Protein AF-G4Z1S4-F1 (afdb_monomer)

Mean predicted aligned error: 20.18 Å

Structure (mmCIF, N/CA/C/O backbone):
data_AF-G4Z1S4-F1
#
_entry.id   AF-G4Z1S4-F1
#
loop_
_atom_site.group_PDB
_atom_site.id
_atom_site.type_symbol
_atom_site.label_atom_id
_atom_site.label_alt_id
_atom_site.label_comp_id
_atom_site.label_asym_id
_atom_site.label_entity_id
_atom_site.label_seq_id
_atom_site.pdbx_PDB_ins_code
_atom_site.Cartn_x
_atom_site.Cartn_y
_atom_site.Cartn_z
_atom_site.occupancy
_atom_site.B_iso_or_equiv
_atom_site.auth_seq_id
_atom_site.auth_comp_id
_atom_site.auth_asym_id
_atom_site.auth_atom_id
_atom_site.pdbx_PDB_model_num
ATOM 1 N N . MET A 1 1 ? -45.721 -8.847 72.134 1.00 45.03 1 MET A N 1
ATOM 2 C CA . MET A 1 1 ? -45.465 -7.750 71.175 1.00 45.03 1 MET A CA 1
ATOM 3 C C . MET A 1 1 ? -44.445 -8.272 70.169 1.00 45.03 1 MET A C 1
ATOM 5 O O . MET A 1 1 ? -43.388 -8.715 70.592 1.00 45.03 1 MET A O 1
ATOM 9 N N . LYS A 1 2 ? -44.834 -8.429 68.898 1.00 43.44 2 LYS A N 1
ATOM 10 C CA . LYS A 1 2 ? -44.127 -9.224 67.873 1.00 43.44 2 LYS A CA 1
ATOM 11 C C . LYS A 1 2 ? -43.377 -8.249 66.949 1.00 43.44 2 LYS A C 1
ATOM 13 O O . LYS A 1 2 ? -44.030 -7.476 66.259 1.00 43.44 2 LYS A O 1
ATOM 18 N N . PHE A 1 3 ? -42.043 -8.245 66.964 1.00 47.28 3 PHE A N 1
ATOM 19 C CA . PHE A 1 3 ? -41.241 -7.413 66.061 1.00 47.28 3 PHE A CA 1
ATOM 20 C C . PHE A 1 3 ? -41.081 -8.136 64.721 1.00 47.28 3 PHE A C 1
ATOM 22 O O . PHE A 1 3 ? -40.353 -9.120 64.628 1.00 47.28 3 PHE A O 1
ATOM 29 N N . ALA A 1 4 ? -41.796 -7.681 63.694 1.00 50.09 4 ALA A N 1
ATOM 30 C CA . ALA A 1 4 ? -41.572 -8.121 62.324 1.00 50.09 4 ALA A CA 1
ATOM 31 C C . ALA A 1 4 ? -40.474 -7.241 61.712 1.00 50.09 4 ALA A C 1
ATOM 33 O O . ALA A 1 4 ? -40.730 -6.117 61.289 1.00 50.09 4 ALA A O 1
ATOM 34 N N . ILE A 1 5 ? -39.237 -7.738 61.712 1.00 61.56 5 ILE A N 1
ATOM 35 C CA . ILE A 1 5 ? -38.130 -7.137 60.965 1.00 61.56 5 ILE A CA 1
ATOM 36 C C . ILE A 1 5 ? -38.314 -7.595 59.516 1.00 61.56 5 ILE A C 1
ATOM 38 O O . ILE A 1 5 ? -37.985 -8.726 59.162 1.00 61.56 5 ILE A O 1
ATOM 42 N N . GLY A 1 6 ? -38.953 -6.746 58.712 1.00 52.84 6 GLY A N 1
ATOM 43 C CA . GLY A 1 6 ? -39.166 -6.977 57.288 1.00 52.84 6 GLY A CA 1
ATOM 44 C C . GLY A 1 6 ? -37.831 -6.967 56.554 1.00 52.84 6 GLY A C 1
ATOM 45 O O . GLY A 1 6 ? -37.264 -5.906 56.304 1.00 52.84 6 GLY A O 1
ATOM 46 N N . LEU A 1 7 ? -37.322 -8.155 56.235 1.00 63.69 7 LEU A N 1
ATOM 47 C CA . LEU A 1 7 ? -36.158 -8.342 55.380 1.00 63.69 7 LEU A CA 1
ATOM 48 C C . LEU A 1 7 ? -36.546 -7.901 53.958 1.00 63.69 7 LEU A C 1
ATOM 50 O O . LEU A 1 7 ? -37.158 -8.656 53.203 1.00 63.69 7 LEU A O 1
ATOM 54 N N . LEU A 1 8 ? -36.238 -6.651 53.616 1.00 58.00 8 LEU A N 1
ATOM 55 C CA . LEU A 1 8 ? -36.268 -6.140 52.247 1.00 58.00 8 LEU A CA 1
ATOM 56 C C . LEU A 1 8 ? -35.187 -6.874 51.445 1.00 58.00 8 LEU A C 1
ATOM 58 O O . LEU A 1 8 ? -34.058 -6.409 51.309 1.00 58.00 8 LEU A O 1
ATOM 62 N N . LEU A 1 9 ? -35.533 -8.047 50.916 1.00 60.88 9 LEU A N 1
ATOM 63 C CA . LEU A 1 9 ? -34.826 -8.634 49.787 1.00 60.88 9 LEU A CA 1
ATOM 64 C C . LEU A 1 9 ? -35.169 -7.780 48.566 1.00 60.88 9 LEU A C 1
ATOM 66 O O . LEU A 1 9 ? -36.104 -8.072 47.823 1.00 60.88 9 LEU A O 1
ATOM 70 N N . ALA A 1 10 ? -34.435 -6.684 48.383 1.00 62.12 10 ALA A N 1
ATOM 71 C CA . ALA A 1 10 ? -34.371 -6.025 47.093 1.00 62.12 10 ALA A CA 1
ATOM 72 C C . ALA A 1 10 ? -33.679 -7.004 46.138 1.00 62.12 10 ALA A C 1
ATOM 74 O O . ALA A 1 10 ? -32.453 -7.084 46.082 1.00 62.12 10 ALA A O 1
ATOM 75 N N . ALA A 1 11 ? -34.475 -7.811 45.438 1.00 62.72 11 ALA A N 1
ATOM 76 C CA . ALA A 1 11 ? -34.003 -8.555 44.289 1.00 62.72 11 ALA A CA 1
ATOM 77 C C . ALA A 1 11 ? -33.573 -7.521 43.243 1.00 62.72 11 ALA A C 1
ATOM 79 O O . ALA A 1 11 ? -34.402 -6.964 42.525 1.00 62.72 11 ALA A O 1
ATOM 80 N N . VAL A 1 12 ? -32.277 -7.212 43.201 1.00 61.81 12 VAL A N 1
ATOM 81 C CA . VAL A 1 12 ? -31.686 -6.482 42.083 1.00 61.81 12 VAL A CA 1
ATOM 82 C C . VAL A 1 12 ? -31.740 -7.444 40.907 1.00 61.81 12 VAL A C 1
ATOM 84 O O . VAL A 1 12 ? -30.874 -8.300 40.740 1.00 61.81 12 VAL A O 1
ATOM 87 N N . ALA A 1 13 ? -32.819 -7.364 40.131 1.00 62.44 13 ALA A N 1
ATOM 88 C CA . ALA A 1 13 ? -32.876 -8.001 38.833 1.00 62.44 13 ALA A CA 1
ATOM 89 C C . ALA A 1 13 ? -31.822 -7.306 37.969 1.00 62.44 13 ALA A C 1
ATOM 91 O O . ALA A 1 13 ? -32.045 -6.206 37.466 1.00 62.44 13 ALA A O 1
ATOM 92 N N . VAL A 1 14 ? -30.647 -7.924 37.848 1.00 60.41 14 VAL A N 1
ATOM 93 C CA . VAL A 1 14 ? -29.689 -7.575 36.803 1.00 60.41 14 VAL A CA 1
ATOM 94 C C . VAL A 1 14 ? -30.365 -7.973 35.500 1.00 60.41 14 VAL A C 1
ATOM 96 O O . VAL A 1 14 ? -30.314 -9.124 35.074 1.00 60.41 14 VAL A O 1
ATOM 99 N N . THR A 1 15 ? -31.102 -7.038 34.910 1.00 62.50 15 THR A N 1
ATOM 100 C CA . THR A 1 15 ? -31.623 -7.196 33.561 1.00 62.50 15 THR A CA 1
ATOM 101 C C . THR A 1 15 ? -30.414 -7.159 32.642 1.00 62.50 15 THR A C 1
ATOM 103 O O . THR A 1 15 ? -29.931 -6.084 32.291 1.00 62.50 15 THR A O 1
ATOM 106 N N . ALA A 1 16 ? -29.883 -8.335 32.306 1.00 63.38 16 ALA A N 1
ATOM 107 C CA . ALA A 1 16 ? -28.966 -8.489 31.193 1.00 63.38 16 ALA A CA 1
ATOM 108 C C . ALA A 1 16 ? -29.752 -8.100 29.940 1.00 63.38 16 ALA A C 1
ATOM 110 O O . ALA A 1 16 ? -30.512 -8.894 29.388 1.00 63.38 16 ALA A O 1
ATOM 111 N N . THR A 1 17 ? -29.659 -6.831 29.552 1.00 58.53 17 THR A N 1
ATOM 112 C CA . THR A 1 17 ? -30.116 -6.390 28.242 1.00 58.53 17 THR A CA 1
ATOM 113 C C . THR A 1 17 ? -29.295 -7.184 27.242 1.00 58.53 17 THR A C 1
ATOM 115 O O . THR A 1 17 ? -28.075 -7.029 27.211 1.00 58.53 17 THR A O 1
ATOM 118 N N . ALA A 1 18 ? -29.941 -8.079 26.493 1.00 58.50 18 ALA A N 1
ATOM 119 C CA . ALA A 1 18 ? -29.312 -8.747 25.368 1.00 58.50 18 ALA A CA 1
ATOM 120 C C . ALA A 1 18 ? -28.798 -7.651 24.428 1.00 58.50 18 ALA A C 1
ATOM 122 O O . ALA A 1 18 ? -29.582 -6.947 23.790 1.00 58.50 18 ALA A O 1
ATOM 123 N N . VAL A 1 19 ? -27.485 -7.436 24.439 1.00 58.47 19 VAL A N 1
ATOM 124 C CA . VAL A 1 19 ? -26.820 -6.598 23.454 1.00 58.47 19 VAL A CA 1
ATOM 125 C C . VAL A 1 19 ? -26.842 -7.454 22.203 1.00 58.47 19 VAL A C 1
ATOM 127 O O . VAL A 1 19 ? -26.135 -8.449 22.122 1.00 58.47 19 VAL A O 1
ATOM 130 N N . GLU A 1 20 ? -27.775 -7.162 21.303 1.00 58.25 20 GLU A N 1
ATOM 131 C CA . GLU A 1 20 ? -27.846 -7.841 20.016 1.00 58.25 20 GLU A CA 1
ATOM 132 C C . GLU A 1 20 ? -26.465 -7.747 19.357 1.00 58.25 20 GLU A C 1
ATOM 134 O O . GLU A 1 20 ? -25.929 -6.640 19.256 1.00 58.25 20 GLU A O 1
ATOM 139 N N . ASP A 1 21 ? -25.883 -8.892 18.984 1.00 61.41 21 ASP A N 1
ATOM 140 C CA . ASP A 1 21 ? -24.577 -9.036 18.328 1.00 61.41 21 ASP A CA 1
ATOM 141 C C . ASP A 1 21 ? -24.540 -8.233 17.012 1.00 61.41 21 ASP A C 1
ATOM 143 O O . ASP A 1 21 ? -24.704 -8.751 15.907 1.00 61.41 21 ASP A O 1
ATOM 147 N N . LYS A 1 22 ? -24.372 -6.914 17.113 1.00 71.94 22 LYS A N 1
ATOM 148 C CA . LYS A 1 22 ? -24.552 -5.948 16.018 1.00 71.94 22 LYS A CA 1
ATOM 149 C C . LYS A 1 22 ? -23.283 -5.675 15.217 1.00 71.94 22 LYS A C 1
ATOM 151 O O . LYS A 1 22 ? -23.207 -4.692 14.485 1.00 71.94 22 LYS A O 1
ATOM 156 N N . CYS A 1 23 ? -22.307 -6.565 15.320 1.00 86.69 23 CYS A N 1
ATOM 157 C CA . CYS A 1 23 ? -21.007 -6.437 14.668 1.00 86.69 23 CYS A CA 1
ATOM 158 C C . CYS A 1 23 ? -20.795 -7.480 13.569 1.00 86.69 23 CYS A C 1
ATOM 160 O O . CYS A 1 23 ? -19.663 -7.868 13.282 1.00 86.69 23 CYS A O 1
ATOM 162 N N . SER A 1 24 ? -21.892 -7.946 12.964 1.00 85.19 24 SER A N 1
ATOM 163 C CA . SER A 1 24 ? -21.881 -8.864 11.829 1.00 85.19 24 SER A CA 1
ATOM 164 C C . SER A 1 24 ? -22.415 -8.150 10.588 1.00 85.19 24 SER A C 1
ATOM 166 O O . SER A 1 24 ? -23.609 -8.157 10.295 1.00 85.19 24 SER A O 1
ATOM 168 N N . PHE A 1 25 ? -21.518 -7.465 9.881 1.00 89.88 25 PHE A N 1
ATOM 169 C CA . PHE A 1 25 ? -21.786 -6.884 8.568 1.00 89.88 25 PHE A CA 1
ATOM 170 C C . PHE A 1 25 ? -20.622 -7.181 7.622 1.00 89.88 25 PHE A C 1
ATOM 172 O O . PHE A 1 25 ? -19.479 -7.331 8.051 1.00 89.88 25 PHE A O 1
ATOM 179 N N . GLY A 1 26 ? -20.928 -7.308 6.331 1.00 93.06 26 GLY A N 1
ATOM 180 C CA . GLY A 1 26 ? -19.933 -7.582 5.299 1.00 93.06 26 GLY A CA 1
ATOM 181 C C . GLY A 1 26 ? -19.217 -6.314 4.842 1.00 93.06 26 GLY A C 1
ATOM 182 O O . GLY A 1 26 ? -19.826 -5.247 4.758 1.00 93.06 26 GLY A O 1
ATOM 183 N N . CYS A 1 27 ? -17.940 -6.459 4.501 1.00 96.25 27 CYS A N 1
ATOM 184 C CA . CYS A 1 27 ? -17.132 -5.423 3.873 1.00 96.25 27 CYS A CA 1
ATOM 185 C C . CYS A 1 27 ? -16.729 -5.858 2.465 1.00 96.25 27 CYS A C 1
ATOM 187 O O . CYS A 1 27 ? -16.577 -7.047 2.199 1.00 96.25 27 CYS A O 1
ATOM 189 N N . LEU A 1 28 ? -16.591 -4.888 1.562 1.00 95.69 28 LEU A N 1
ATOM 190 C CA . LEU A 1 28 ? -16.019 -5.133 0.242 1.00 95.69 28 LEU A CA 1
ATOM 191 C C . LEU A 1 28 ? -14.492 -5.189 0.353 1.00 95.69 28 LEU A C 1
ATOM 193 O O . LEU A 1 28 ? -13.898 -4.390 1.080 1.00 95.69 28 LEU A O 1
ATOM 197 N N . ASP A 1 29 ? -13.870 -6.059 -0.439 1.00 94.12 29 ASP A N 1
ATOM 198 C CA . ASP A 1 29 ? -12.412 -6.183 -0.566 1.00 94.12 29 ASP A CA 1
ATOM 199 C C . ASP A 1 29 ? -11.820 -5.079 -1.469 1.00 94.12 29 ASP A C 1
ATOM 201 O O . ASP A 1 29 ? -11.123 -5.340 -2.449 1.00 94.12 29 ASP A O 1
ATOM 205 N N . VAL A 1 30 ? -12.139 -3.817 -1.171 1.00 94.19 30 VAL A N 1
ATOM 206 C CA . VAL A 1 30 ? -11.552 -2.641 -1.833 1.00 94.19 30 VAL A CA 1
ATOM 207 C C . VAL A 1 30 ? -10.408 -2.121 -0.969 1.00 94.19 30 VAL A C 1
ATOM 209 O O . VAL A 1 30 ? -10.609 -1.866 0.219 1.00 94.19 30 VAL A O 1
ATOM 212 N N . TYR A 1 31 ? -9.216 -1.975 -1.551 1.00 94.88 31 TYR A N 1
ATOM 213 C CA . TYR A 1 31 ? -8.038 -1.494 -0.831 1.00 94.88 31 TYR A CA 1
ATOM 214 C C . TYR A 1 31 ? -7.968 0.038 -0.832 1.00 94.88 31 TYR A C 1
ATOM 216 O O . TYR A 1 31 ? -7.512 0.649 -1.796 1.00 94.88 31 TYR A O 1
ATOM 224 N N . GLU A 1 32 ? -8.413 0.641 0.267 1.00 96.38 32 GLU A N 1
ATOM 225 C CA . GLU A 1 32 ? -8.377 2.081 0.552 1.00 96.38 32 GLU A CA 1
ATOM 226 C C . GLU A 1 32 ? -7.945 2.267 2.014 1.00 96.38 32 GLU A C 1
ATOM 228 O O . GLU A 1 32 ? -8.790 2.477 2.887 1.00 96.38 32 GLU A O 1
ATOM 233 N N . PRO A 1 33 ? -6.646 2.098 2.323 1.00 97.00 33 PRO A N 1
ATOM 234 C CA . PRO A 1 33 ? -6.194 1.891 3.689 1.00 97.00 33 PRO A CA 1
ATOM 235 C C . PRO A 1 33 ? -6.472 3.096 4.589 1.00 97.00 33 PRO A C 1
ATOM 237 O O . PRO A 1 33 ? -6.382 4.246 4.159 1.00 97.00 33 PRO A O 1
ATOM 240 N N . VAL A 1 34 ? -6.767 2.816 5.858 1.00 97.38 34 VAL A N 1
ATOM 241 C CA . VAL A 1 34 ? -6.966 3.822 6.908 1.00 97.38 34 VAL A CA 1
ATOM 242 C C . VAL A 1 34 ? -6.191 3.446 8.166 1.00 97.38 34 VAL A C 1
ATOM 244 O O . VAL A 1 34 ? -6.062 2.265 8.502 1.00 97.38 34 VAL A O 1
ATOM 247 N N . CYS A 1 35 ? -5.708 4.450 8.890 1.00 97.62 35 CYS A N 1
ATOM 248 C CA . CYS A 1 35 ? -4.999 4.258 10.144 1.00 97.62 35 CYS A CA 1
ATOM 249 C C . CYS A 1 35 ? -5.969 4.396 11.316 1.00 97.62 35 CYS A C 1
ATOM 251 O O . CYS A 1 35 ? -6.614 5.437 11.464 1.00 97.62 35 CYS A O 1
ATOM 253 N N . GLY A 1 36 ? -6.072 3.372 12.160 1.00 96.56 36 GLY A N 1
ATOM 254 C CA . GLY A 1 36 ? -6.855 3.423 13.391 1.00 96.56 36 GLY A CA 1
ATOM 255 C C . GLY A 1 36 ? -6.161 4.208 14.504 1.00 96.56 36 GLY A C 1
ATOM 256 O O . GLY A 1 36 ? -4.939 4.351 14.539 1.00 96.56 36 GLY A O 1
ATOM 257 N N . SER A 1 37 ? -6.936 4.679 15.477 1.00 95.81 37 SER A N 1
ATOM 258 C CA . SER A 1 37 ? -6.440 5.310 16.708 1.00 95.81 37 SER A CA 1
ATOM 259 C C . SER A 1 37 ? -5.593 4.364 17.564 1.00 95.81 37 SER A C 1
ATOM 261 O O . SER A 1 37 ? -4.825 4.815 18.412 1.00 95.81 37 SER A O 1
ATOM 263 N N . ASN A 1 38 ? -5.701 3.057 17.319 1.00 93.75 38 ASN A N 1
ATOM 264 C CA . ASN A 1 38 ? -4.877 2.016 17.921 1.00 93.75 38 ASN A CA 1
ATOM 265 C C . ASN A 1 38 ? -3.517 1.819 17.221 1.00 93.75 38 ASN A C 1
ATOM 267 O O . ASN A 1 38 ? -2.729 0.995 17.678 1.00 93.75 38 ASN A O 1
ATOM 271 N N . GLY A 1 39 ? -3.228 2.563 16.148 1.00 93.50 39 GLY A N 1
ATOM 272 C CA . GLY A 1 39 ? -1.984 2.443 15.384 1.00 93.50 39 GLY A CA 1
ATOM 273 C C . GLY A 1 39 ? -1.953 1.263 14.411 1.00 93.50 39 GLY A C 1
ATOM 274 O O . GLY A 1 39 ? -0.893 0.971 13.860 1.00 93.50 39 GLY A O 1
ATOM 275 N N . GLU A 1 40 ? -3.089 0.599 14.181 1.00 95.00 40 GLU A N 1
ATOM 276 C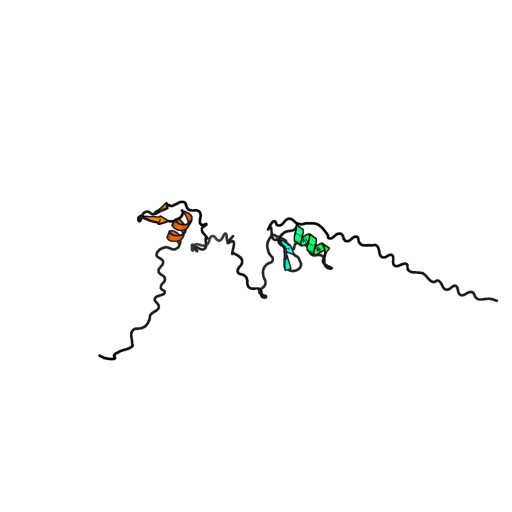 CA . GLU A 1 40 ? -3.218 -0.478 13.199 1.00 95.00 40 GLU A CA 1
ATOM 277 C C . GLU A 1 40 ? -3.789 0.036 11.874 1.00 95.00 40 GLU A C 1
ATOM 279 O O . GLU A 1 40 ? -4.692 0.878 11.840 1.00 95.00 40 GLU A O 1
ATOM 284 N N . THR A 1 41 ? -3.262 -0.491 10.770 1.00 95.94 41 THR A N 1
ATOM 285 C CA . THR A 1 41 ? -3.767 -0.224 9.421 1.00 95.94 41 THR A CA 1
ATOM 286 C C . THR A 1 41 ? -4.919 -1.170 9.100 1.00 95.94 41 THR A C 1
ATOM 288 O O . THR A 1 41 ? -4.765 -2.387 9.188 1.00 95.94 41 THR A O 1
ATOM 291 N N . TYR A 1 42 ? -6.038 -0.622 8.634 1.00 95.75 42 TYR A N 1
ATOM 292 C CA . TYR A 1 42 ? -7.179 -1.384 8.130 1.00 95.75 42 TYR A CA 1
ATOM 293 C C . TYR A 1 42 ? -7.276 -1.235 6.615 1.00 95.75 42 TYR A C 1
ATOM 295 O O . TYR A 1 42 ? -7.094 -0.136 6.098 1.00 95.75 42 TYR A O 1
ATOM 303 N N . SER A 1 43 ? -7.609 -2.318 5.901 1.00 96.44 43 SER A N 1
ATOM 304 C CA . SER A 1 43 ? -7.677 -2.341 4.428 1.00 96.44 43 SER A CA 1
ATOM 305 C C . SER A 1 43 ? -8.657 -1.325 3.842 1.00 96.44 43 SER A C 1
ATOM 307 O O . SER A 1 43 ? -8.461 -0.877 2.718 1.00 96.44 43 SER A O 1
ATOM 309 N N . ASN A 1 44 ? -9.704 -0.981 4.597 1.00 96.94 44 ASN A N 1
ATOM 310 C CA . ASN A 1 44 ? -10.591 0.144 4.333 1.00 96.94 44 ASN A CA 1
ATOM 311 C C . ASN A 1 44 ? -11.381 0.546 5.587 1.00 96.94 44 ASN A C 1
ATOM 313 O O . ASN A 1 44 ? -11.355 -0.132 6.620 1.00 96.94 44 ASN A O 1
ATOM 317 N N . ALA A 1 45 ? -12.134 1.641 5.475 1.00 96.69 45 ALA A N 1
ATOM 318 C CA . ALA A 1 45 ? -12.975 2.164 6.548 1.00 96.69 45 ALA A CA 1
ATOM 319 C C . ALA A 1 45 ? -14.067 1.185 7.026 1.00 96.69 45 ALA A C 1
ATOM 321 O O . ALA A 1 45 ? -14.487 1.262 8.182 1.00 96.69 45 ALA A O 1
ATOM 322 N N . CYS A 1 46 ? -14.535 0.259 6.178 1.00 97.06 46 CYS A N 1
ATOM 323 C CA . CYS A 1 46 ? -15.502 -0.758 6.596 1.00 97.06 46 CYS A CA 1
ATOM 324 C C . CYS A 1 46 ? -14.863 -1.740 7.582 1.00 97.06 46 CYS A C 1
ATOM 326 O O . CYS A 1 46 ? -15.423 -1.966 8.656 1.00 97.06 46 CYS A O 1
ATOM 328 N N . TYR A 1 47 ? -13.668 -2.248 7.269 1.00 96.81 47 TYR A N 1
ATOM 329 C CA . TYR A 1 47 ? -12.933 -3.133 8.176 1.00 96.81 47 TYR A CA 1
ATOM 330 C C . TYR A 1 47 ? -12.555 -2.442 9.488 1.00 96.81 47 TYR A C 1
ATOM 332 O O . TYR A 1 47 ? -12.658 -3.070 10.538 1.00 96.81 47 TYR A O 1
ATOM 340 N N . LEU A 1 48 ? -12.213 -1.147 9.462 1.00 96.88 48 LEU A N 1
ATOM 341 C CA . LEU A 1 48 ? -11.993 -0.372 10.690 1.00 96.88 48 LEU A CA 1
ATOM 342 C C . LEU A 1 48 ? -13.251 -0.344 11.564 1.00 96.88 48 LEU A C 1
ATOM 344 O O . LEU A 1 48 ? -13.180 -0.612 12.760 1.00 96.88 48 LEU A O 1
ATOM 348 N N . ARG A 1 49 ? -14.422 -0.059 10.980 1.00 95.00 49 ARG A N 1
ATOM 349 C CA . ARG A 1 49 ? -15.693 -0.055 11.726 1.00 95.00 49 ARG A CA 1
ATOM 350 C C . ARG A 1 49 ? -16.042 -1.432 12.268 1.00 95.00 49 ARG A C 1
ATOM 352 O O . ARG A 1 49 ? -16.551 -1.526 13.380 1.00 95.00 49 ARG A O 1
ATOM 359 N N . LEU A 1 50 ? -15.782 -2.482 11.492 1.00 94.88 50 LEU A N 1
ATOM 360 C CA . LEU A 1 50 ? -16.042 -3.855 11.909 1.00 94.88 50 LEU A CA 1
ATOM 361 C C . LEU A 1 50 ? -15.173 -4.215 13.115 1.00 94.88 50 LEU A C 1
ATOM 363 O O . LEU A 1 50 ? -15.697 -4.671 14.129 1.00 94.88 50 LEU A O 1
ATOM 367 N N . ALA A 1 51 ? -13.876 -3.914 13.043 1.00 94.44 51 ALA A N 1
ATOM 368 C CA . ALA A 1 51 ? -12.945 -4.107 14.147 1.00 94.44 51 ALA A CA 1
ATOM 369 C C . ALA A 1 51 ? -13.313 -3.260 15.370 1.00 94.44 51 ALA A C 1
ATOM 371 O O . ALA A 1 51 ? -13.341 -3.779 16.480 1.00 94.44 51 ALA A O 1
ATOM 372 N N . SER A 1 52 ? -13.678 -1.987 15.184 1.00 94.50 52 SER A N 1
ATOM 373 C CA . SER A 1 52 ? -14.148 -1.134 16.283 1.00 94.50 52 SER A CA 1
ATOM 374 C C . SER A 1 52 ? -15.415 -1.667 16.941 1.00 94.50 52 SER A C 1
ATOM 376 O O . SER A 1 52 ? -15.602 -1.446 18.130 1.00 94.50 52 SER A O 1
ATOM 378 N N . CYS A 1 53 ? -16.299 -2.314 16.183 1.00 93.44 53 CYS A N 1
ATOM 379 C CA . CYS A 1 53 ? -17.520 -2.900 16.724 1.00 93.44 53 CYS A CA 1
ATOM 380 C C . CYS A 1 53 ? -17.207 -4.173 17.527 1.00 93.44 53 CYS A C 1
ATOM 382 O O . CYS A 1 53 ? -17.781 -4.393 18.586 1.00 93.44 53 CYS A O 1
ATOM 384 N N . GLN A 1 54 ? -16.284 -5.004 17.033 1.00 91.44 54 GLN A N 1
ATOM 385 C CA . GLN A 1 54 ? -15.900 -6.277 17.658 1.00 91.44 54 GLN A CA 1
ATOM 386 C C . GLN A 1 54 ? -14.900 -6.126 18.816 1.00 91.44 54 GLN A C 1
ATOM 388 O O . GLN A 1 54 ? -14.669 -7.080 19.555 1.00 91.44 54 GLN A O 1
ATOM 393 N N . SER A 1 55 ? -14.281 -4.956 18.954 1.00 89.19 55 SER A N 1
ATOM 394 C CA . SER A 1 55 ? -13.300 -4.645 19.991 1.00 89.19 55 SER A CA 1
ATOM 395 C C . SER A 1 55 ? -13.971 -4.121 21.263 1.00 89.19 55 SER A C 1
ATOM 397 O O . SER A 1 55 ? -14.934 -3.363 21.206 1.00 89.19 55 SER A O 1
ATOM 399 N N . ASP A 1 56 ? -13.382 -4.424 22.424 1.00 86.75 56 ASP A N 1
ATOM 400 C CA . ASP A 1 56 ? -13.762 -3.818 23.712 1.00 86.75 56 ASP A CA 1
ATOM 401 C C . ASP A 1 56 ? -13.385 -2.323 23.806 1.00 86.75 56 ASP A C 1
ATOM 403 O O . ASP A 1 56 ? -13.724 -1.637 24.774 1.00 86.75 56 ASP A O 1
ATOM 407 N N . LYS A 1 57 ? -12.622 -1.817 22.829 1.00 88.31 57 LYS A N 1
ATOM 408 C CA . LYS A 1 57 ? -12.139 -0.434 22.754 1.00 88.31 57 LYS A CA 1
ATOM 409 C C . LYS A 1 57 ? -12.672 0.249 21.504 1.00 88.31 57 LYS A C 1
ATOM 411 O O . LYS A 1 57 ? -12.616 -0.322 20.418 1.00 88.31 57 LYS A O 1
ATOM 416 N N . GLU A 1 58 ? -13.076 1.507 21.659 1.00 90.38 58 GLU A N 1
ATOM 417 C CA . GLU A 1 58 ? -13.428 2.376 20.537 1.00 90.38 58 GLU A CA 1
ATOM 418 C C . GLU A 1 58 ? -12.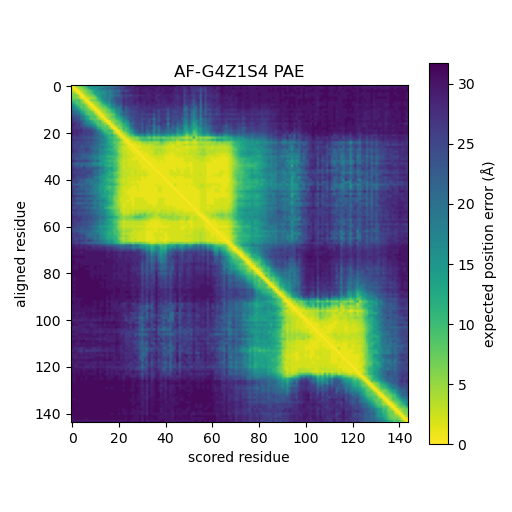193 2.639 19.661 1.00 90.38 58 GLU A C 1
ATOM 420 O O . GLU A 1 58 ? -11.183 3.174 20.131 1.00 90.38 58 GLU A O 1
ATOM 425 N N . ILE A 1 59 ? -12.272 2.247 18.387 1.00 95.94 59 ILE A N 1
ATOM 426 C CA . ILE A 1 59 ? -11.222 2.463 17.392 1.00 95.94 59 ILE A CA 1
ATOM 427 C C . ILE A 1 59 ? -11.762 3.475 16.387 1.00 95.94 59 ILE A C 1
ATOM 429 O O . ILE A 1 59 ? -12.637 3.178 15.576 1.00 95.94 59 ILE A O 1
ATOM 433 N N . THR A 1 60 ? -11.237 4.692 16.446 1.00 96.06 60 THR A N 1
ATOM 434 C CA . THR A 1 60 ? -11.579 5.760 15.508 1.00 96.06 60 THR A CA 1
ATOM 435 C C . THR A 1 60 ? -10.547 5.818 14.393 1.00 96.06 60 THR A C 1
ATOM 437 O O . THR A 1 60 ? -9.426 5.334 14.536 1.00 96.06 60 THR A O 1
ATOM 440 N N . GLN A 1 61 ? -10.909 6.401 13.255 1.00 96.88 61 GLN A N 1
ATOM 441 C CA . GLN A 1 61 ? -9.929 6.688 12.216 1.00 96.88 61 GLN A CA 1
ATOM 442 C C . GLN A 1 61 ? -9.041 7.857 12.663 1.00 96.88 61 GLN A C 1
ATOM 444 O O . GLN A 1 61 ? -9.538 8.932 12.993 1.00 96.88 61 GLN A O 1
ATOM 449 N N . SER A 1 62 ? -7.732 7.629 12.674 1.00 96.19 62 SER A N 1
ATOM 450 C CA . SER A 1 62 ? -6.694 8.607 13.006 1.00 96.19 62 SER A CA 1
ATOM 451 C C . SER A 1 62 ? -6.216 9.372 11.767 1.00 96.19 62 SER A C 1
ATOM 453 O O . SER A 1 62 ? -6.054 10.588 11.811 1.00 96.19 62 SER A O 1
ATOM 455 N N . SER A 1 63 ? -6.022 8.671 10.644 1.00 95.38 63 SER A N 1
ATOM 456 C CA . SER A 1 63 ? -5.600 9.253 9.363 1.00 95.38 63 SER A CA 1
ATOM 457 C C . SER A 1 63 ? -6.124 8.425 8.194 1.00 95.38 63 SER A C 1
ATOM 459 O O . SER A 1 63 ? -6.385 7.229 8.337 1.00 95.38 63 SER A O 1
ATOM 461 N N . ASP A 1 64 ? -6.254 9.054 7.029 1.00 95.31 64 ASP A N 1
ATOM 462 C CA . ASP A 1 64 ? -6.296 8.342 5.751 1.00 95.31 64 ASP A CA 1
ATOM 463 C C . ASP A 1 64 ? -4.925 7.711 5.455 1.00 95.31 64 ASP A C 1
ATOM 465 O O . ASP A 1 64 ? -3.888 8.233 5.884 1.00 95.31 64 ASP A O 1
ATOM 469 N N . GLY A 1 65 ? -4.916 6.606 4.711 1.00 94.19 65 GLY A N 1
ATOM 470 C CA . GLY A 1 65 ? -3.711 5.841 4.408 1.00 94.19 65 GLY A CA 1
ATOM 471 C C . GLY A 1 65 ? -3.300 4.877 5.523 1.00 94.19 65 GLY A C 1
ATOM 472 O O . GLY A 1 65 ? -3.936 4.772 6.570 1.00 94.19 65 GLY A O 1
ATOM 473 N N . GLU A 1 66 ? -2.218 4.143 5.285 1.00 95.12 66 GLU A N 1
ATOM 474 C CA . GLU A 1 66 ? -1.645 3.218 6.266 1.00 95.12 66 GLU A CA 1
ATOM 475 C C . GLU A 1 66 ? -1.068 3.975 7.474 1.00 95.12 66 GLU A C 1
ATOM 477 O O . GLU A 1 66 ? -0.598 5.110 7.355 1.00 95.12 66 GLU A O 1
ATOM 482 N N . CYS A 1 67 ? -1.059 3.346 8.651 1.00 95.12 67 CYS A N 1
ATOM 483 C CA . CYS A 1 67 ? -0.371 3.910 9.806 1.00 95.12 67 CYS A CA 1
ATOM 484 C C . CYS A 1 67 ? 1.133 4.038 9.544 1.00 95.12 67 CYS A C 1
ATOM 486 O O . CYS A 1 67 ? 1.765 3.149 8.971 1.00 95.12 67 CYS A O 1
ATOM 488 N N . ALA A 1 68 ? 1.729 5.129 10.033 1.00 88.00 68 ALA A N 1
ATOM 489 C CA . ALA A 1 68 ? 3.173 5.304 10.002 1.00 88.00 68 ALA A CA 1
ATOM 490 C C . ALA A 1 68 ? 3.839 4.166 10.789 1.00 88.00 68 ALA A C 1
ATOM 492 O O . ALA A 1 68 ? 3.700 4.080 12.011 1.00 88.00 68 ALA A O 1
ATOM 493 N N . SER A 1 69 ? 4.551 3.280 10.092 1.00 71.75 69 SER A N 1
ATOM 494 C CA . SER A 1 69 ? 5.256 2.169 10.722 1.00 71.75 69 SER A CA 1
ATOM 495 C C . SER A 1 69 ? 6.356 2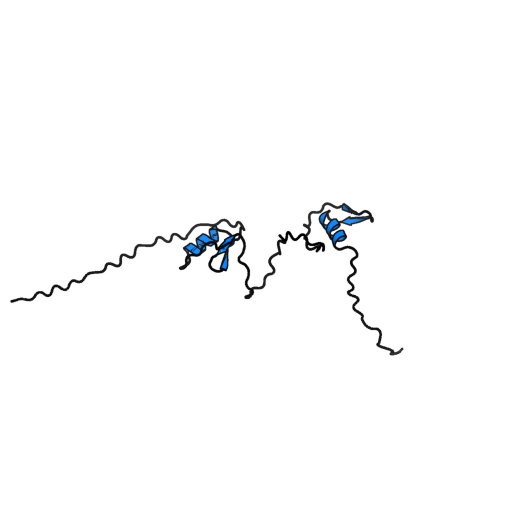.724 11.624 1.00 71.75 69 SER A C 1
ATOM 497 O O . SER A 1 69 ? 7.422 3.128 11.156 1.00 71.75 69 SER A O 1
ATOM 499 N N . THR A 1 70 ? 6.120 2.753 12.935 1.00 60.72 70 THR A N 1
ATOM 500 C CA . THR A 1 70 ? 7.239 2.816 13.874 1.00 60.72 70 THR A CA 1
ATOM 501 C C . THR A 1 70 ? 7.975 1.473 13.797 1.00 60.72 70 THR A C 1
ATOM 503 O O . THR A 1 70 ? 7.336 0.429 13.639 1.00 60.72 70 THR A O 1
ATOM 506 N N . PRO A 1 71 ? 9.319 1.459 13.803 1.00 52.06 71 PRO A N 1
ATOM 507 C CA . PRO A 1 71 ? 10.091 0.264 13.494 1.00 52.06 71 PRO A CA 1
ATOM 508 C C . PRO A 1 71 ? 10.045 -0.718 14.668 1.00 52.06 71 PRO A C 1
ATOM 510 O O . PRO A 1 71 ? 10.937 -0.750 15.510 1.00 52.06 71 PRO A O 1
ATOM 513 N N . ALA A 1 72 ? 9.008 -1.546 14.707 1.00 52.44 72 ALA A N 1
ATOM 514 C CA . ALA A 1 72 ? 8.969 -2.772 15.486 1.00 52.44 72 ALA A CA 1
ATOM 515 C C . ALA A 1 72 ? 8.399 -3.894 14.607 1.00 52.44 72 ALA A C 1
ATOM 517 O O . ALA A 1 72 ? 7.227 -4.238 14.655 1.00 52.44 72 ALA A O 1
ATOM 518 N N . THR A 1 73 ? 9.295 -4.439 13.785 1.00 52.72 73 THR A N 1
ATOM 519 C CA . THR A 1 73 ? 9.312 -5.840 13.346 1.00 52.72 73 THR A CA 1
ATOM 520 C C . THR A 1 73 ? 8.037 -6.396 12.699 1.00 52.72 73 THR A C 1
ATOM 522 O O . THR A 1 73 ? 7.253 -7.102 13.320 1.00 52.72 73 THR A O 1
ATOM 525 N N . SER A 1 74 ? 7.934 -6.254 11.382 1.00 48.91 74 SER A N 1
ATOM 526 C CA . SER A 1 74 ? 7.565 -7.383 10.517 1.00 48.91 74 SER A CA 1
ATOM 527 C C . SER A 1 74 ? 8.039 -7.105 9.095 1.00 48.91 74 SER A C 1
ATOM 529 O O . SER A 1 74 ? 7.731 -6.092 8.476 1.00 48.91 74 SER A O 1
ATOM 531 N N . ALA A 1 75 ? 8.900 -7.996 8.617 1.00 58.22 75 ALA A N 1
ATOM 532 C CA . ALA A 1 75 ? 9.482 -7.940 7.297 1.00 58.22 75 ALA A CA 1
ATOM 533 C C . ALA A 1 75 ? 8.417 -8.268 6.247 1.00 58.22 75 ALA A C 1
ATOM 535 O O . ALA A 1 75 ? 7.983 -9.410 6.137 1.00 58.22 75 ALA A O 1
ATOM 536 N N . THR A 1 76 ? 8.041 -7.280 5.445 1.00 46.03 76 THR A N 1
ATOM 537 C CA . THR A 1 76 ? 7.673 -7.449 4.034 1.00 46.03 76 THR A CA 1
ATOM 538 C C . THR A 1 76 ? 7.956 -6.113 3.344 1.00 46.03 76 THR A C 1
ATOM 540 O O . THR A 1 76 ? 7.454 -5.088 3.805 1.00 46.03 76 THR A O 1
ATOM 543 N N . PRO A 1 77 ? 8.781 -6.058 2.282 1.00 55.44 77 PRO A N 1
ATOM 544 C CA . PRO A 1 77 ? 8.891 -4.852 1.478 1.00 55.44 77 PRO A CA 1
ATOM 545 C C . PRO A 1 77 ? 7.600 -4.703 0.665 1.00 55.44 77 PRO A C 1
ATOM 547 O O . PRO A 1 77 ? 7.483 -5.255 -0.426 1.00 55.44 77 PRO A O 1
ATOM 550 N N . SER A 1 78 ? 6.614 -3.982 1.201 1.00 52.81 78 SER A N 1
ATOM 551 C CA . SER A 1 78 ? 5.511 -3.474 0.383 1.00 52.81 78 SER A CA 1
ATOM 552 C C . SER A 1 78 ? 6.053 -2.470 -0.645 1.00 52.81 78 SER A C 1
ATOM 554 O O . SER A 1 78 ? 7.061 -1.798 -0.381 1.00 52.81 78 SER A O 1
ATOM 556 N N . PRO A 1 79 ? 5.428 -2.369 -1.833 1.00 54.03 79 PRO A N 1
ATOM 557 C CA . PRO A 1 79 ? 5.919 -1.540 -2.921 1.00 54.03 79 PRO A CA 1
ATOM 558 C C . PRO A 1 79 ? 5.891 -0.086 -2.469 1.00 54.03 79 PRO A C 1
ATOM 560 O O . PRO A 1 79 ? 4.845 0.429 -2.077 1.00 54.03 79 PRO A O 1
ATOM 563 N N . LYS A 1 80 ? 7.036 0.597 -2.534 1.00 46.16 80 LYS A N 1
ATOM 564 C CA . LYS A 1 80 ? 7.055 2.053 -2.427 1.00 46.16 80 LYS A CA 1
ATOM 565 C C . LYS A 1 80 ? 6.303 2.602 -3.635 1.00 46.16 80 LYS A C 1
ATOM 567 O O . LYS A 1 80 ? 6.879 2.768 -4.706 1.00 46.16 80 LYS A O 1
ATOM 572 N N . THR A 1 81 ? 5.017 2.883 -3.473 1.00 46.25 81 THR A N 1
ATOM 573 C CA . THR A 1 81 ? 4.305 3.793 -4.365 1.00 46.25 81 THR A CA 1
ATOM 574 C C . THR A 1 81 ? 4.886 5.173 -4.094 1.00 46.25 81 THR A C 1
ATOM 576 O O . THR A 1 81 ? 4.459 5.881 -3.182 1.00 46.25 81 THR A O 1
ATOM 579 N N . SER A 1 82 ? 5.945 5.511 -4.829 1.00 52.69 82 SER A N 1
ATOM 580 C CA . SER A 1 82 ? 6.666 6.780 -4.766 1.00 52.69 82 SER A CA 1
ATOM 581 C C . SER A 1 82 ? 5.754 7.937 -5.173 1.00 52.69 82 SER A C 1
ATOM 583 O O . SER A 1 82 ? 5.843 8.469 -6.273 1.00 52.69 82 SER A O 1
ATOM 585 N N . SER A 1 83 ? 4.896 8.372 -4.257 1.00 61.06 83 SER A N 1
ATOM 586 C CA . SER A 1 83 ? 4.256 9.687 -4.303 1.00 61.06 83 SER A CA 1
ATOM 587 C C . SER A 1 83 ? 5.184 10.714 -3.660 1.00 61.06 83 SER A C 1
ATOM 589 O O . SER A 1 83 ? 4.807 11.411 -2.725 1.00 61.06 83 SER A O 1
ATOM 591 N N . SER A 1 84 ? 6.424 10.801 -4.139 1.00 59.81 84 SER A N 1
ATOM 592 C CA . SER A 1 84 ? 7.347 11.853 -3.720 1.00 59.81 84 SER A CA 1
ATOM 593 C C . SER A 1 84 ? 7.340 12.942 -4.774 1.00 59.81 84 SER A C 1
ATOM 595 O O . SER A 1 84 ? 8.111 12.933 -5.732 1.00 59.81 84 SER A O 1
ATOM 597 N N . LYS A 1 85 ? 6.448 13.912 -4.579 1.00 64.00 85 LYS A N 1
ATOM 598 C CA . LYS A 1 85 ? 6.569 15.230 -5.194 1.00 64.00 85 LYS A CA 1
ATOM 599 C C . LYS A 1 85 ? 7.751 15.944 -4.523 1.00 64.00 85 LYS A C 1
ATOM 601 O O . LYS A 1 85 ? 7.555 16.748 -3.622 1.00 64.00 85 LYS A O 1
ATOM 606 N N . SER A 1 86 ? 8.973 15.644 -4.954 1.00 52.66 86 SER A N 1
ATOM 607 C CA . SER A 1 86 ? 10.171 16.373 -4.530 1.00 52.66 86 SER A CA 1
ATOM 608 C C . SER A 1 86 ? 10.854 16.969 -5.749 1.00 52.66 86 SER A C 1
ATOM 610 O O . SER A 1 86 ? 11.664 16.333 -6.412 1.00 52.66 86 SER A O 1
ATOM 612 N N . ASN A 1 87 ? 10.516 18.227 -6.033 1.00 65.31 87 ASN A N 1
ATOM 613 C CA . ASN A 1 87 ? 11.396 19.099 -6.797 1.00 65.31 87 ASN A CA 1
ATOM 614 C C . ASN A 1 87 ? 12.675 19.308 -5.982 1.00 65.31 87 ASN A C 1
ATOM 616 O O . ASN A 1 87 ? 12.694 20.077 -5.022 1.00 65.31 87 ASN A O 1
ATOM 620 N N . SER A 1 88 ? 13.734 18.601 -6.345 1.00 49.41 88 SER A N 1
ATOM 621 C CA . SER A 1 88 ? 15.115 18.877 -5.956 1.00 49.41 88 SER A CA 1
ATOM 622 C C . SER A 1 88 ? 15.986 18.235 -7.027 1.00 49.41 88 SER A C 1
ATOM 624 O O . SER A 1 88 ? 15.869 17.041 -7.270 1.00 49.41 88 SER A O 1
ATOM 626 N N . GLY A 1 89 ? 16.771 19.051 -7.730 1.00 52.12 89 GLY A N 1
ATOM 627 C CA . GLY A 1 89 ? 17.527 18.677 -8.926 1.00 52.12 89 GLY A CA 1
ATOM 628 C C . GLY A 1 89 ? 18.620 17.635 -8.683 1.00 52.12 89 GLY A C 1
ATOM 629 O O . GLY A 1 89 ? 19.797 17.974 -8.626 1.00 52.12 89 GLY A O 1
ATOM 630 N N . ALA A 1 90 ? 18.206 16.376 -8.588 1.00 46.34 90 ALA A N 1
ATOM 631 C CA . ALA A 1 90 ? 18.965 15.167 -8.866 1.00 46.34 90 ALA A CA 1
ATOM 632 C C . ALA A 1 90 ? 17.931 14.111 -9.295 1.00 46.34 90 ALA A C 1
ATOM 634 O O . ALA A 1 90 ? 17.155 13.634 -8.468 1.00 46.34 90 ALA A O 1
ATOM 635 N N . GLU A 1 91 ? 17.837 13.826 -10.595 1.00 57.22 91 GLU A N 1
ATOM 636 C CA . GLU A 1 91 ? 16.853 12.891 -11.154 1.00 57.22 91 GLU A CA 1
ATOM 637 C C . GLU A 1 91 ? 17.172 11.462 -10.688 1.00 57.22 91 GLU A C 1
ATOM 639 O O . GLU A 1 91 ? 17.960 10.752 -11.307 1.00 57.22 91 GLU A O 1
ATOM 644 N N . SER A 1 92 ? 16.602 11.036 -9.555 1.00 69.38 92 SER A N 1
ATOM 645 C CA . SER A 1 92 ? 16.637 9.623 -9.181 1.00 69.38 92 SER A CA 1
ATOM 646 C C . SER A 1 92 ? 15.721 8.860 -10.128 1.00 69.38 92 SER A C 1
ATOM 648 O O . SER A 1 92 ? 14.511 9.096 -10.160 1.00 69.38 92 SER A O 1
ATOM 650 N N . CYS A 1 93 ? 16.289 7.941 -10.901 1.00 76.88 93 CYS A N 1
ATOM 651 C CA . CYS A 1 93 ? 15.567 7.117 -11.868 1.00 76.88 93 CYS A CA 1
ATOM 652 C C . CYS 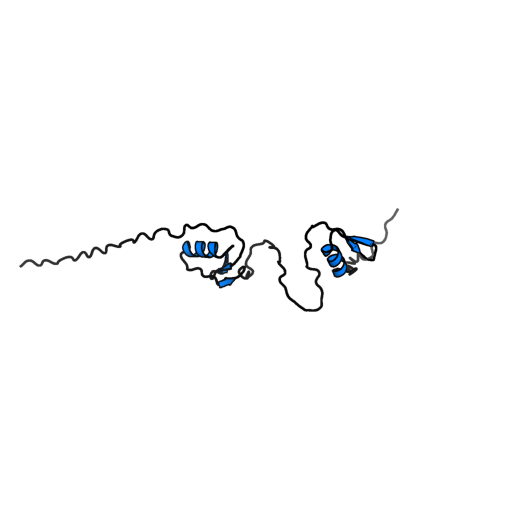A 1 93 ? 14.809 5.966 -11.187 1.00 76.88 93 CYS A C 1
ATOM 654 O O . CYS A 1 93 ? 14.866 4.822 -11.635 1.00 76.88 93 CYS A O 1
ATOM 656 N N . ASP A 1 94 ? 14.106 6.272 -10.098 1.00 80.25 94 ASP A N 1
ATOM 657 C CA . ASP A 1 94 ? 13.356 5.323 -9.269 1.00 80.25 94 ASP A CA 1
ATOM 658 C C . ASP A 1 94 ? 11.900 5.174 -9.737 1.00 80.25 94 ASP A C 1
ATOM 660 O O . ASP A 1 94 ? 10.997 4.903 -8.942 1.00 80.25 94 ASP A O 1
ATOM 664 N N . PHE A 1 95 ? 11.640 5.381 -11.029 1.00 76.69 95 PHE A N 1
ATOM 665 C CA . PHE A 1 95 ? 10.335 5.087 -11.608 1.00 76.69 95 PHE A CA 1
ATOM 666 C C . PHE A 1 95 ? 10.321 3.668 -12.183 1.00 76.69 95 PHE A C 1
ATOM 668 O O . PHE A 1 95 ? 11.250 3.241 -12.869 1.00 76.69 95 PHE A O 1
ATOM 675 N N . ALA A 1 96 ? 9.252 2.930 -11.885 1.00 82.12 96 ALA A N 1
ATOM 676 C CA . ALA A 1 96 ? 9.015 1.604 -12.435 1.00 82.12 96 ALA A CA 1
ATOM 677 C C . ALA A 1 96 ? 8.284 1.715 -13.779 1.00 82.12 96 ALA A C 1
ATOM 679 O O . ALA A 1 96 ? 7.363 2.519 -13.928 1.00 82.12 96 ALA A O 1
ATOM 680 N N . CYS A 1 97 ? 8.682 0.886 -14.739 1.00 90.44 97 CYS A N 1
ATOM 681 C CA . CYS A 1 97 ? 7.985 0.743 -16.009 1.00 90.44 97 CYS A CA 1
ATOM 682 C C . CYS A 1 97 ? 7.064 -0.473 -15.965 1.00 90.44 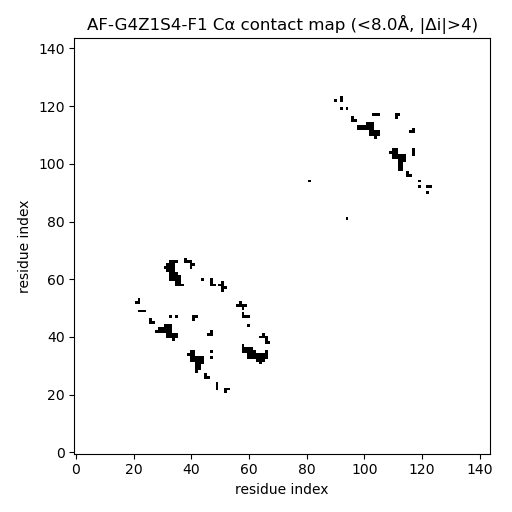97 CYS A C 1
ATOM 684 O O . CYS A 1 97 ? 7.419 -1.502 -15.395 1.00 90.44 97 CYS A O 1
ATOM 686 N N . LEU A 1 98 ? 5.879 -0.337 -16.558 1.00 86.00 98 LEU A N 1
ATOM 687 C CA . LEU A 1 98 ? 5.001 -1.471 -16.827 1.00 86.00 98 LEU A CA 1
ATOM 688 C C . LEU A 1 98 ? 5.510 -2.220 -18.066 1.00 86.00 98 LEU A C 1
ATOM 690 O O . LEU A 1 98 ? 6.002 -1.592 -19.005 1.00 86.00 98 LEU A O 1
ATOM 694 N N . ASP A 1 99 ? 5.310 -3.536 -18.104 1.00 83.69 99 ASP A N 1
ATOM 695 C CA . ASP A 1 99 ? 5.680 -4.412 -19.228 1.00 83.69 99 ASP A CA 1
ATOM 696 C C . ASP A 1 99 ? 4.664 -4.365 -20.386 1.00 83.69 99 ASP A C 1
ATOM 698 O O . ASP A 1 99 ? 4.340 -5.373 -21.013 1.00 83.69 99 ASP A O 1
ATOM 702 N N . VAL A 1 100 ? 4.118 -3.183 -20.670 1.00 88.56 100 VAL A N 1
ATOM 703 C CA . VAL A 1 100 ? 3.294 -2.970 -21.864 1.00 88.56 100 VAL A CA 1
ATOM 704 C C . VAL A 1 100 ? 4.241 -2.844 -23.054 1.00 88.56 100 VAL A C 1
ATOM 706 O O . VAL A 1 100 ? 5.113 -1.978 -23.044 1.00 88.56 100 VAL A O 1
ATOM 709 N N . TYR A 1 101 ? 4.124 -3.736 -24.038 1.00 90.81 101 TYR A N 1
ATOM 710 C CA . TYR A 1 101 ? 5.031 -3.790 -25.185 1.00 90.81 101 TYR A CA 1
ATOM 711 C C . TYR A 1 101 ? 4.537 -2.885 -26.318 1.00 90.81 101 TYR A C 1
ATOM 713 O O . TYR A 1 101 ? 3.575 -3.226 -26.999 1.00 90.81 101 TYR A O 1
ATOM 721 N N . ASP A 1 102 ? 5.227 -1.763 -26.514 1.00 94.50 102 ASP A N 1
ATOM 722 C CA . ASP A 1 102 ? 4.997 -0.761 -27.560 1.00 94.50 102 ASP A CA 1
ATOM 723 C C . ASP A 1 102 ? 6.369 -0.234 -28.032 1.00 94.50 102 ASP A C 1
ATOM 725 O O . ASP A 1 102 ? 6.847 0.787 -27.527 1.00 94.50 102 ASP A O 1
ATOM 729 N N . PRO A 1 103 ? 7.065 -0.955 -28.931 1.00 95.19 103 PRO A N 1
ATOM 730 C CA . PRO A 1 103 ? 8.490 -0.756 -29.165 1.00 95.19 103 PRO A CA 1
ATOM 731 C C . PRO A 1 103 ? 8.823 0.614 -29.767 1.00 95.19 103 PRO A C 1
ATOM 733 O O . PRO A 1 103 ? 8.143 1.106 -30.670 1.00 95.19 103 PRO A O 1
ATOM 736 N N . VAL A 1 104 ? 9.915 1.212 -29.288 1.00 95.75 104 VAL A N 1
ATOM 737 C CA . VAL A 1 104 ? 10.443 2.500 -29.768 1.00 95.75 104 VAL A CA 1
ATOM 738 C C . VAL A 1 104 ? 11.948 2.415 -30.004 1.00 95.75 104 VAL A C 1
ATOM 740 O O . VAL A 1 104 ? 12.640 1.652 -29.336 1.00 95.75 104 VAL A O 1
ATOM 743 N N . THR A 1 105 ? 12.473 3.227 -30.919 1.00 94.62 105 THR A N 1
ATOM 744 C CA . THR A 1 105 ? 13.912 3.303 -31.217 1.00 94.62 105 THR A CA 1
ATOM 745 C C . THR A 1 105 ? 14.458 4.676 -30.824 1.00 94.62 105 THR A C 1
ATOM 747 O O . THR A 1 105 ? 13.811 5.691 -31.091 1.00 94.62 105 THR A O 1
ATOM 750 N N . ASP A 1 106 ? 15.630 4.732 -30.184 1.00 92.31 106 ASP A N 1
ATOM 751 C CA . ASP A 1 106 ? 16.316 6.000 -29.909 1.00 92.31 106 ASP A CA 1
ATOM 752 C C . ASP A 1 106 ? 17.142 6.512 -31.104 1.00 92.31 106 ASP A C 1
ATOM 754 O O . ASP A 1 106 ? 17.284 5.861 -32.137 1.00 92.31 106 ASP A O 1
ATOM 758 N N . GLU A 1 107 ? 17.710 7.709 -30.954 1.00 91.94 107 GLU A N 1
ATOM 759 C CA . GLU A 1 107 ? 18.532 8.372 -31.977 1.00 91.94 107 GLU A CA 1
ATOM 760 C C . GLU A 1 107 ? 19.851 7.635 -32.275 1.00 91.94 107 GLU A C 1
ATOM 762 O O . GLU A 1 107 ? 20.472 7.881 -33.307 1.00 91.94 107 GLU A O 1
ATOM 767 N N . ASN A 1 108 ? 20.271 6.718 -31.397 1.00 89.62 108 ASN A N 1
ATOM 768 C CA . ASN A 1 108 ? 21.458 5.882 -31.571 1.00 89.62 108 ASN A CA 1
ATOM 769 C C . ASN A 1 108 ? 21.122 4.528 -32.223 1.00 89.62 108 ASN A C 1
ATOM 771 O O . ASN A 1 108 ? 22.023 3.719 -32.441 1.00 89.62 108 ASN A O 1
ATOM 775 N N . GLY A 1 109 ? 19.845 4.271 -32.530 1.00 91.25 109 GLY A N 1
ATOM 776 C CA . GLY A 1 109 ? 19.371 3.013 -33.099 1.00 91.25 109 GLY A CA 1
ATOM 777 C C . GLY A 1 109 ? 19.096 1.911 -32.072 1.00 91.25 109 GLY A C 1
ATOM 778 O O . GLY A 1 109 ? 18.902 0.766 -32.475 1.00 91.25 109 GLY A O 1
ATOM 779 N N . ASN A 1 110 ? 19.067 2.211 -30.769 1.00 93.69 110 ASN A N 1
ATOM 780 C CA . ASN A 1 110 ? 18.704 1.222 -29.750 1.00 93.69 110 ASN A CA 1
ATOM 781 C C . ASN A 1 110 ? 17.182 1.071 -29.678 1.00 93.69 110 ASN A C 1
ATOM 783 O O . ASN A 1 110 ? 16.466 2.066 -29.572 1.00 93.69 110 ASN A O 1
ATOM 787 N N . GLU A 1 111 ? 16.696 -0.169 -29.695 1.00 95.00 111 GLU A N 1
ATOM 788 C CA . GLU A 1 111 ? 15.279 -0.498 -29.522 1.00 95.00 111 GLU A CA 1
ATOM 789 C C . GLU A 1 111 ? 14.940 -0.730 -28.042 1.00 95.00 111 GLU A C 1
ATOM 791 O O . GLU A 1 111 ? 15.703 -1.355 -27.302 1.00 95.00 111 GLU A O 1
ATOM 796 N N . TYR A 1 112 ? 13.777 -0.245 -27.616 1.00 92.75 112 TYR A N 1
ATOM 797 C CA . TYR A 1 112 ? 13.260 -0.369 -26.257 1.00 92.75 112 TYR A CA 1
ATOM 798 C C . TYR A 1 112 ? 11.843 -0.927 -26.279 1.00 92.75 112 TYR A C 1
ATOM 800 O O . TYR A 1 112 ? 11.054 -0.577 -27.152 1.00 92.75 112 TYR A O 1
ATOM 808 N N . SER A 1 113 ? 11.497 -1.727 -25.266 1.00 93.94 113 SER A N 1
ATOM 809 C CA . SER A 1 113 ? 10.184 -2.378 -25.144 1.00 93.94 113 SER A CA 1
ATOM 810 C C . SER A 1 113 ? 9.012 -1.400 -25.075 1.00 93.94 113 SER A C 1
ATOM 812 O O . SER A 1 113 ? 7.917 -1.739 -25.507 1.00 93.94 113 SER A O 1
ATOM 814 N N . ASN A 1 114 ? 9.231 -0.215 -24.500 1.00 89.50 114 ASN A N 1
ATOM 815 C CA . ASN A 1 114 ? 8.293 0.902 -24.532 1.00 89.50 114 ASN A CA 1
ATOM 816 C C . ASN A 1 114 ? 8.990 2.234 -24.236 1.00 89.50 114 ASN A C 1
ATOM 818 O O . ASN A 1 114 ? 10.163 2.292 -23.849 1.00 89.50 114 ASN A O 1
ATOM 822 N N . GLU A 1 115 ? 8.235 3.321 -24.384 1.00 89.44 115 GLU A N 1
ATOM 823 C CA . GLU A 1 115 ? 8.706 4.681 -24.124 1.00 89.44 115 GLU A CA 1
ATOM 824 C C . GLU A 1 115 ? 9.205 4.878 -22.679 1.00 89.44 115 GLU A C 1
ATOM 826 O O . GLU A 1 115 ? 10.155 5.634 -22.456 1.00 89.44 115 GLU A O 1
ATOM 831 N N . CYS A 1 116 ? 8.618 4.181 -21.696 1.00 93.44 116 CYS A N 1
ATOM 832 C CA . CYS A 1 116 ? 9.082 4.236 -20.309 1.00 93.44 116 CYS A CA 1
ATOM 833 C C . CYS A 1 116 ? 10.501 3.670 -20.183 1.00 93.44 116 CYS A C 1
ATOM 835 O O . CYS A 1 116 ? 11.369 4.342 -19.625 1.00 93.44 116 CYS A O 1
ATOM 837 N N . TYR A 1 117 ? 10.777 2.498 -20.766 1.00 90.69 117 TYR A N 1
ATOM 838 C CA . TYR A 1 117 ? 12.119 1.904 -20.766 1.00 90.69 117 TYR A CA 1
ATOM 839 C C . TYR A 1 117 ? 13.143 2.763 -21.515 1.00 90.69 117 TYR A C 1
ATOM 841 O O . TYR A 1 117 ? 14.274 2.901 -21.046 1.00 90.69 117 TYR A O 1
ATOM 849 N N . MET A 1 118 ? 12.749 3.412 -22.616 1.00 89.69 118 MET A N 1
ATOM 850 C CA . MET A 1 118 ? 13.615 4.361 -23.326 1.00 89.69 118 MET A CA 1
ATOM 851 C C . MET A 1 118 ? 13.981 5.571 -22.449 1.00 89.69 118 MET A C 1
ATOM 853 O O . MET A 1 118 ? 15.141 5.983 -22.400 1.00 89.69 118 MET A O 1
ATOM 857 N N . LYS A 1 119 ? 13.015 6.145 -21.719 1.00 88.69 119 LYS A N 1
ATOM 858 C CA . LYS A 1 119 ? 13.258 7.257 -20.780 1.00 88.69 119 LYS A CA 1
ATOM 859 C C . LYS A 1 119 ? 14.077 6.817 -19.569 1.00 88.69 119 LYS A C 1
ATOM 861 O O . LYS A 1 119 ? 14.931 7.572 -19.116 1.00 88.69 119 LYS A O 1
ATOM 866 N N . LEU A 1 120 ? 13.859 5.600 -19.073 1.00 87.25 120 LEU A N 1
ATOM 867 C CA . LEU A 1 120 ? 14.603 5.036 -17.946 1.00 87.25 120 LEU A CA 1
ATOM 868 C C . LEU A 1 120 ? 16.076 4.836 -18.299 1.00 87.25 120 LEU A C 1
ATOM 870 O O . LEU A 1 120 ? 16.948 5.189 -17.508 1.00 87.25 120 LEU A O 1
ATOM 874 N N . ALA A 1 121 ? 16.362 4.338 -19.502 1.00 86.62 121 ALA A N 1
ATOM 875 C CA . ALA A 1 121 ? 17.725 4.209 -20.005 1.00 86.62 121 ALA A CA 1
ATOM 876 C C . ALA A 1 121 ? 18.423 5.573 -20.136 1.00 86.62 121 ALA A C 1
ATOM 878 O O . ALA A 1 121 ? 19.551 5.734 -19.673 1.00 86.62 121 ALA A O 1
ATOM 879 N N . LYS A 1 122 ? 17.731 6.582 -20.685 1.00 87.44 122 LYS A N 1
ATOM 880 C CA . LYS A 1 122 ? 18.245 7.960 -20.783 1.00 87.44 122 LYS A CA 1
ATOM 881 C C . LYS A 1 122 ? 18.501 8.592 -19.413 1.00 87.44 122 LYS A C 1
ATOM 883 O O . LYS A 1 122 ? 19.538 9.218 -19.231 1.00 87.44 122 LYS A O 1
ATOM 888 N N . CYS A 1 123 ? 17.592 8.386 -18.460 1.00 86.19 123 CYS A N 1
ATOM 889 C CA . CYS A 1 123 ? 17.712 8.880 -17.088 1.00 86.19 123 CYS A CA 1
ATOM 890 C C . CYS A 1 123 ? 18.933 8.275 -16.381 1.00 86.19 123 CYS A C 1
ATOM 892 O O . CYS A 1 123 ? 19.714 8.985 -15.753 1.00 86.19 123 CYS A O 1
ATOM 894 N N . ARG A 1 124 ? 19.136 6.957 -16.514 1.00 82.00 124 ARG A N 1
ATOM 895 C CA . ARG A 1 124 ? 20.278 6.266 -15.892 1.00 82.00 124 ARG A CA 1
ATOM 896 C C . ARG A 1 124 ? 21.605 6.686 -16.532 1.00 82.00 124 ARG A C 1
ATOM 898 O O . ARG A 1 124 ? 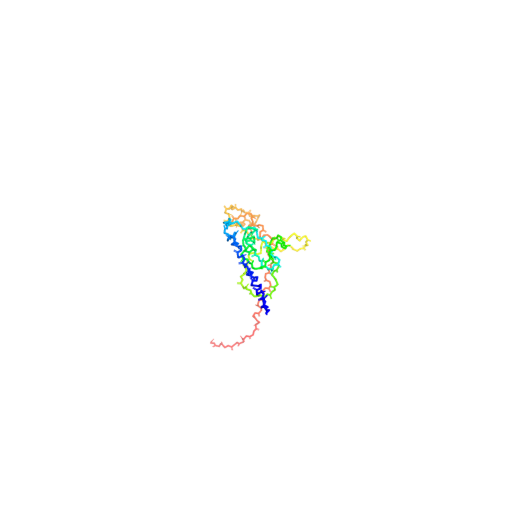22.631 6.676 -15.851 1.00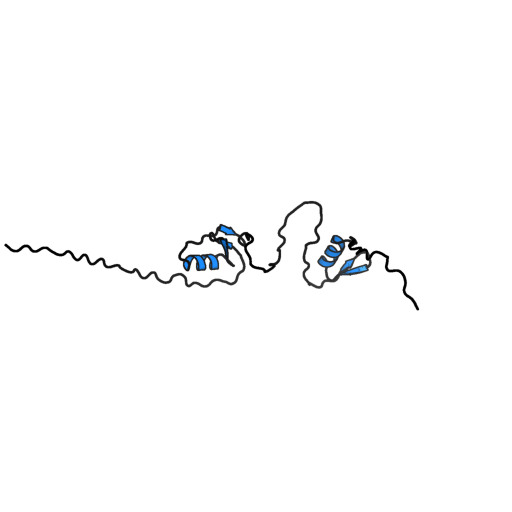 82.00 124 ARG A O 1
ATOM 905 N N . GLY A 1 125 ? 21.566 7.113 -17.798 1.00 71.56 125 GLY A N 1
ATOM 906 C CA . GLY A 1 125 ? 22.716 7.556 -18.579 1.00 71.56 125 GLY A CA 1
ATOM 907 C C . GLY A 1 125 ? 23.801 6.480 -18.686 1.00 71.56 125 GLY A C 1
ATOM 908 O O . GLY A 1 125 ? 23.746 5.427 -18.056 1.00 71.56 125 GLY A O 1
ATOM 909 N N . THR A 1 126 ? 24.869 6.752 -19.430 1.00 59.25 126 THR A N 1
ATOM 910 C CA . THR A 1 126 ? 26.131 5.999 -19.304 1.00 59.25 126 THR A CA 1
ATOM 911 C C . THR A 1 126 ? 26.866 6.395 -18.015 1.00 59.25 126 THR A C 1
ATOM 913 O O . THR A 1 126 ? 28.076 6.638 -18.032 1.00 59.25 126 THR A O 1
ATOM 916 N N . SER A 1 127 ? 26.143 6.542 -16.900 1.00 53.88 127 SER A N 1
ATOM 917 C CA . SER A 1 127 ? 26.733 6.747 -15.584 1.00 53.88 127 SER A CA 1
ATOM 918 C C . SER A 1 127 ? 27.430 5.455 -15.210 1.00 53.88 127 SER A C 1
ATOM 920 O O . SER A 1 127 ? 26.801 4.481 -14.809 1.00 53.88 127 SER A O 1
ATOM 922 N N . GLY A 1 128 ? 28.744 5.446 -15.427 1.00 50.16 128 GLY A N 1
ATOM 923 C CA . GLY A 1 128 ? 29.608 4.355 -15.038 1.00 50.16 128 GLY A CA 1
ATOM 924 C C . GLY A 1 128 ? 29.353 3.963 -13.591 1.00 50.16 128 GLY A C 1
ATOM 925 O O . GLY A 1 128 ? 29.566 4.755 -12.669 1.00 50.16 128 GLY A O 1
ATOM 926 N N . ASP A 1 129 ? 29.000 2.698 -13.399 1.00 47.12 129 ASP A N 1
ATOM 927 C CA . ASP A 1 129 ? 29.421 1.991 -12.211 1.00 47.12 129 ASP A CA 1
ATOM 928 C C . ASP A 1 129 ? 30.948 2.095 -12.160 1.00 47.12 129 ASP A C 1
ATOM 930 O O . ASP A 1 129 ? 31.681 1.286 -12.726 1.00 47.12 129 ASP A O 1
ATOM 934 N N . ASN A 1 130 ? 31.457 3.067 -11.407 1.00 54.31 130 ASN A N 1
ATOM 935 C CA . ASN A 1 130 ? 32.795 2.981 -10.837 1.00 54.31 130 ASN A CA 1
ATOM 936 C C . ASN A 1 130 ? 32.842 1.891 -9.752 1.00 54.31 130 ASN A C 1
ATOM 938 O O . ASN A 1 130 ? 33.581 2.016 -8.779 1.00 54.31 130 ASN A O 1
ATOM 942 N N . ASN A 1 131 ? 32.152 0.761 -9.943 1.00 52.84 131 ASN A N 1
ATOM 943 C CA . ASN A 1 131 ? 32.591 -0.496 -9.367 1.00 52.84 131 ASN A CA 1
ATOM 944 C C . ASN A 1 131 ? 33.759 -1.039 -10.200 1.00 52.84 131 ASN A C 1
ATOM 946 O O . ASN A 1 131 ? 33.750 -2.145 -10.736 1.00 52.84 131 ASN A O 1
ATOM 950 N N . LYS A 1 132 ? 34.822 -0.233 -10.257 1.00 44.59 132 LYS A N 1
ATOM 951 C CA . LYS A 1 132 ? 36.171 -0.752 -10.364 1.00 44.59 132 LYS A CA 1
ATOM 952 C C . LYS A 1 132 ? 36.417 -1.474 -9.044 1.00 44.59 132 LYS A C 1
ATOM 954 O O . LYS A 1 132 ? 36.999 -0.908 -8.118 1.00 44.59 132 LYS A O 1
ATOM 959 N N . ARG A 1 133 ? 36.001 -2.739 -8.948 1.00 37.84 133 ARG A N 1
ATOM 960 C CA . ARG A 1 133 ? 36.673 -3.639 -8.021 1.00 37.84 133 ARG A CA 1
ATOM 961 C C . ARG A 1 133 ? 38.102 -3.735 -8.528 1.00 37.84 133 ARG A C 1
ATOM 963 O O . ARG A 1 133 ? 38.400 -4.399 -9.515 1.00 37.84 133 ARG A O 1
ATOM 970 N N . ILE A 1 134 ? 38.971 -2.971 -7.883 1.00 53.25 134 ILE A N 1
ATOM 971 C CA . ILE A 1 134 ? 40.409 -3.107 -8.007 1.00 53.25 134 ILE A CA 1
ATOM 972 C C . ILE A 1 134 ? 40.739 -4.467 -7.391 1.00 53.25 134 ILE A C 1
ATOM 974 O O . ILE A 1 134 ? 40.958 -4.562 -6.188 1.00 53.25 134 ILE A O 1
ATOM 978 N N . GLU A 1 135 ? 40.751 -5.536 -8.187 1.00 48.38 135 GLU A N 1
ATOM 979 C CA . GLU A 1 135 ? 41.659 -6.635 -7.873 1.00 48.38 135 GLU A CA 1
ATOM 980 C C . GLU A 1 135 ? 43.064 -6.125 -8.196 1.00 48.38 135 GLU A C 1
ATOM 982 O O . GLU A 1 135 ? 43.461 -5.923 -9.342 1.00 48.38 135 GLU A O 1
ATOM 987 N N . ASN A 1 136 ? 43.751 -5.745 -7.122 1.00 39.56 136 ASN A N 1
ATOM 988 C CA . ASN A 1 136 ? 45.085 -5.173 -7.125 1.00 39.56 136 ASN A CA 1
ATOM 989 C C . ASN A 1 136 ? 46.091 -6.158 -7.765 1.00 39.56 136 ASN A C 1
ATOM 991 O O . ASN A 1 136 ? 46.050 -7.352 -7.457 1.00 39.56 136 ASN A O 1
ATOM 995 N N . PRO A 1 137 ? 47.036 -5.694 -8.602 1.00 59.28 137 PRO A N 1
ATOM 996 C CA . PRO A 1 137 ? 47.972 -6.557 -9.300 1.00 59.28 137 PRO A CA 1
ATOM 997 C C . PRO A 1 137 ? 49.160 -6.859 -8.387 1.00 59.28 137 PRO A C 1
ATOM 999 O O . PRO A 1 137 ? 50.079 -6.054 -8.333 1.00 59.28 137 PRO A O 1
ATOM 1002 N N . ARG A 1 138 ? 49.159 -7.988 -7.667 1.00 52.31 138 ARG A N 1
ATOM 1003 C CA . ARG A 1 138 ? 50.372 -8.708 -7.210 1.00 52.31 138 ARG A CA 1
ATOM 1004 C C . ARG A 1 138 ? 50.011 -10.098 -6.671 1.00 52.31 138 ARG A C 1
ATOM 1006 O O . ARG A 1 138 ? 49.850 -10.253 -5.467 1.00 52.31 138 ARG A O 1
ATOM 1013 N N . ILE A 1 139 ? 50.029 -11.117 -7.527 1.00 52.56 139 ILE A N 1
ATOM 1014 C CA . ILE A 1 139 ? 50.689 -12.382 -7.171 1.00 52.56 139 ILE A CA 1
ATOM 1015 C C . ILE A 1 139 ? 51.611 -12.736 -8.334 1.00 52.56 139 ILE A C 1
ATOM 1017 O O . ILE A 1 139 ? 51.191 -13.049 -9.442 1.00 52.56 139 ILE A O 1
ATOM 1021 N N . SER A 1 140 ? 52.895 -12.557 -8.052 1.00 50.97 140 SER A N 1
ATOM 1022 C CA . SER A 1 140 ? 54.028 -12.913 -8.885 1.00 50.97 140 SER A CA 1
ATOM 1023 C C . SER A 1 140 ? 54.161 -14.439 -8.945 1.00 50.97 140 SER A C 1
ATOM 1025 O O . SER A 1 140 ? 54.042 -15.094 -7.916 1.00 50.97 140 SER A O 1
ATOM 1027 N N . THR A 1 141 ? 54.505 -14.954 -10.129 1.00 57.03 141 THR A N 1
ATOM 1028 C CA . THR A 1 141 ? 55.376 -16.130 -10.357 1.00 57.03 141 THR A CA 1
ATOM 1029 C C . THR A 1 141 ? 55.102 -17.429 -9.588 1.00 57.03 141 THR A C 1
ATOM 1031 O O . THR A 1 141 ? 55.553 -17.575 -8.459 1.00 57.03 141 THR A O 1
ATOM 1034 N N . MET A 1 142 ? 54.563 -18.425 -10.297 1.00 53.44 142 MET A N 1
ATOM 1035 C CA . MET A 1 142 ? 55.104 -19.790 -10.488 1.00 53.44 142 MET A CA 1
ATOM 1036 C C . MET A 1 142 ? 54.399 -20.320 -11.755 1.00 53.44 142 MET A C 1
ATOM 1038 O O . MET A 1 142 ? 53.185 -20.219 -11.836 1.00 53.44 142 MET A O 1
ATOM 1042 N N . GLY A 1 143 ? 55.031 -20.745 -12.845 1.00 51.22 143 GLY A N 1
ATOM 1043 C CA . GLY A 1 143 ? 56.232 -21.552 -12.989 1.00 51.22 143 GLY A CA 1
ATOM 1044 C C . GLY A 1 143 ? 5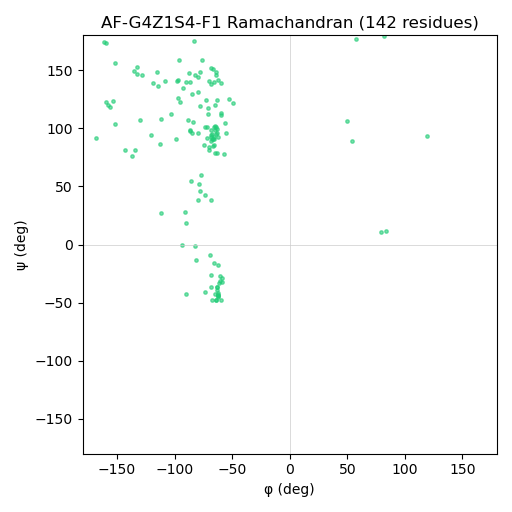5.818 -22.818 -13.743 1.00 51.22 143 GLY A C 1
ATOM 1045 O O .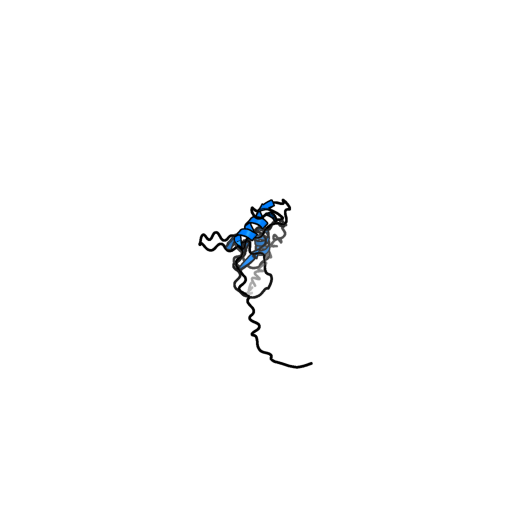 GLY A 1 143 ? 55.345 -23.742 -13.095 1.00 51.22 143 GLY A O 1
ATOM 1046 N N . VAL A 1 144 ? 55.959 -22.820 -15.074 1.00 48.16 144 VAL A N 1
ATOM 1047 C CA . VAL A 1 144 ? 56.181 -23.993 -15.945 1.00 48.16 144 VAL A CA 1
ATOM 1048 C C . VAL A 1 144 ? 56.939 -23.545 -17.187 1.00 48.16 144 VAL A C 1
ATOM 1050 O O . VAL A 1 144 ? 56.623 -22.441 -17.688 1.00 48.16 144 VAL A O 1
#

Sequence (144 aa):
MKFAIGLLLAAVAVTATAVEDKCSFGCLDVYEPVCGSNGETYSNACYLRLASCQSDKEITQSSDGECASTPATSATPSPKTSSSKSNSGAESCDFACLDVYDPVTDENGNEYSNECYMKLAKCRGTSGDNNKRIENPRISTMGV

Foldseek 3Di:
DDDDPPPPPPPPPPPPPPPPLPLDDDDDQQQFWFAKPVQAIDSDPNRQVSCCSVDPDHIDTPGGDHGDDDPDDDDDPDDPPPPDPDPDPDDDLPDDDDQQADWDADPVGDIDRDPNRVVSDVSVDVPDPPPPPPPDDDDDDDDD

Nearest PDB structures (foldseek):
  6jza-assembly1_A-2  TM=9.191E-01  e=8.905E-04  Mus musculus
  2f3c-assembly1_I  TM=9.216E-01  e=9.507E-04  Triatoma infestans
  6kbr-assembly1_C  TM=9.374E-01  e=1.318E-03  Homo sapiens
  2erw-assembly1_A  TM=9.337E-01  e=2.082E-03  Triatoma infestans
  2gkv-assembly2_B  TM=8.811E-01  e=1.827E-03  Meleagris gallopavo

InterPro domains:
  IPR002350 Kazal domain [PF07648] (22-67)
  IPR002350 Kazal domain [PF07648] (92-129)
  IPR002350 Kazal domain [PS51465] (17-69)
  IPR002350 Kazal domain [SM00280] (22-67)
  IPR002350 Kazal domain [SM00280] (92-130)
  IPR036058 Kazal domain superfamily [SSF100895] (19-67)
  IPR036058 Kazal domain superfamily [SSF100895] (89-125)
  IPR050653 Protease Inhibitors and Growth Factor Antagonists [PTHR10913] (14-71)

Radius of gyration: 33.28 Å; Cα contacts (8 Å, |Δi|>4): 123; chains: 1; bounding box: 102×43×104 Å

Secondary structure (DSSP, 8-state):
---------------------------------EEETTS-EESSHHHHHHHHHHSSS---EEEESS----S-----------------SS----PPPP-----EE-TTS-EESSHHHHHHHHHHTT----------S-------

Solvent-accessible surface area (backbone atoms only — not comparable to full-atom values): 9950 Å² total; per-residue (Å²): 138,85,84,81,81,79,81,80,78,75,76,78,75,79,73,79,70,80,74,72,84,83,56,79,77,90,67,77,97,55,87,51,38,23,9,31,65,80,65,47,62,25,56,20,67,58,52,38,52,42,50,26,57,72,40,100,50,89,48,47,82,67,42,83,37,63,41,84,80,69,95,72,86,78,96,68,91,69,82,81,78,82,82,70,91,65,96,60,102,64,84,74,72,81,72,86,69,75,93,62,82,50,74,40,67,52,98,88,69,51,76,27,58,17,68,56,52,47,51,49,51,61,59,55,46,92,64,71,76,79,74,70,75,73,80,73,94,77,85,79,88,84,90,131

Organism: Phytophthora sojae (strain P6497) (NCBI:txid1094619)

pLDDT: mean 75.2, std 19.3, range [37.84, 97.62]